Protein AF-A0A5N7MXB2-F1 (afdb_monomer_lite)

Organism: NCBI:txid2108360

pLDDT: mean 80.09, std 14.28, range [38.12, 93.31]

Secondary structure (DSSP, 8-state):
-------EEE-SSHHHHHHHHHHHTTT-S--EEEPPPTTSSS----HHHHHHHHHHHHHTSHHHH--

InterPro domains:
  IPR059456 Domain of unknown function DUF8412 [PF28474] (10-53)

Foldseek 3Di:
DPPDPDDADWDLELVSVLVCCLVCVVPDPDHHYDDDDPPPPGRGYDPVSVVVSVVCSVPPCVVVSDD

Radius of gyration: 13.32 Å; chains: 1; bounding box: 28×36×36 Å

Structure (mmCIF, N/CA/C/O backbone):
data_AF-A0A5N7MXB2-F1
#
_entry.id   AF-A0A5N7MXB2-F1
#
loop_
_atom_site.group_PDB
_atom_site.id
_atom_site.type_symbol
_atom_site.label_atom_id
_atom_site.label_alt_id
_atom_site.label_comp_id
_atom_site.label_asym_id
_atom_site.label_entity_id
_atom_site.label_seq_id
_atom_site.pdbx_PDB_ins_code
_atom_site.Cartn_x
_atom_site.Cartn_y
_atom_site.Cartn_z
_atom_site.occupancy
_atom_site.B_iso_or_equiv
_atom_site.auth_seq_id
_atom_site.auth_comp_id
_atom_site.auth_asym_id
_atom_site.auth_atom_id
_atom_site.pdbx_PDB_model_num
ATOM 1 N N . MET A 1 1 ? 7.498 26.979 11.954 1.00 38.12 1 MET A N 1
ATOM 2 C CA . MET A 1 1 ? 7.782 25.605 11.487 1.00 38.12 1 MET A CA 1
ATOM 3 C C . MET A 1 1 ? 6.542 25.067 10.775 1.00 38.12 1 MET A C 1
ATOM 5 O O . MET A 1 1 ? 5.744 24.371 11.386 1.00 38.12 1 MET A O 1
ATOM 9 N N . ALA A 1 2 ? 6.305 25.465 9.522 1.00 44.47 2 ALA A N 1
ATOM 10 C CA . ALA A 1 2 ? 5.178 24.939 8.752 1.00 44.47 2 ALA A CA 1
ATOM 11 C C . ALA A 1 2 ? 5.553 23.531 8.274 1.00 44.47 2 ALA A C 1
ATOM 13 O O . ALA A 1 2 ? 6.429 23.374 7.424 1.00 44.47 2 ALA A O 1
ATOM 14 N N . GLY A 1 3 ? 4.967 22.507 8.897 1.00 49.06 3 GLY A N 1
ATOM 15 C CA . GLY A 1 3 ? 5.163 21.120 8.497 1.00 49.06 3 GLY A CA 1
ATOM 16 C C . GLY A 1 3 ? 4.764 20.952 7.036 1.00 49.06 3 GLY A C 1
ATOM 17 O O . GLY A 1 3 ? 3.633 21.249 6.660 1.00 49.06 3 GLY A O 1
ATOM 18 N N . LYS A 1 4 ? 5.709 20.507 6.207 1.00 57.50 4 LYS A N 1
ATOM 19 C CA . LYS A 1 4 ? 5.469 20.101 4.821 1.00 57.50 4 LYS A CA 1
ATOM 20 C C . LYS A 1 4 ? 4.322 19.084 4.853 1.00 57.50 4 LYS A C 1
ATOM 22 O O . LYS A 1 4 ? 4.516 17.999 5.400 1.00 57.50 4 LYS A O 1
ATOM 27 N N . LEU A 1 5 ? 3.134 19.432 4.344 1.00 56.03 5 LEU A N 1
ATOM 28 C CA . LEU A 1 5 ? 2.069 18.448 4.149 1.00 56.03 5 LEU A CA 1
ATOM 29 C C . LEU A 1 5 ? 2.603 17.434 3.143 1.00 56.03 5 LEU A C 1
ATOM 31 O O . LEU A 1 5 ? 2.696 17.710 1.948 1.00 56.03 5 LEU A O 1
ATOM 35 N N . ARG A 1 6 ? 3.043 16.285 3.645 1.00 68.62 6 ARG A N 1
ATOM 36 C CA . ARG A 1 6 ? 3.464 15.183 2.794 1.00 68.62 6 ARG A CA 1
ATOM 37 C C . ARG A 1 6 ? 2.185 14.555 2.260 1.00 68.62 6 ARG A C 1
ATOM 39 O O . ARG A 1 6 ? 1.338 14.132 3.046 1.00 68.62 6 ARG A O 1
ATOM 46 N N . MET A 1 7 ? 2.011 14.585 0.941 1.00 79.88 7 MET A N 1
ATOM 47 C CA . MET A 1 7 ? 0.902 13.901 0.281 1.00 79.88 7 MET A CA 1
ATOM 48 C C . MET A 1 7 ? 1.031 12.416 0.632 1.00 79.88 7 MET A C 1
ATOM 50 O O . MET A 1 7 ? 2.012 11.778 0.258 1.00 79.88 7 MET A O 1
ATOM 54 N N . SER A 1 8 ? 0.098 11.909 1.434 1.00 86.75 8 SER A N 1
ATOM 55 C CA . SER A 1 8 ? 0.050 10.503 1.831 1.00 86.75 8 SER A CA 1
ATOM 56 C C . SER A 1 8 ? -1.047 9.803 1.048 1.00 86.75 8 SER A C 1
ATOM 58 O O . SER A 1 8 ? -2.087 10.396 0.759 1.00 86.75 8 SER A O 1
ATOM 60 N N . VAL A 1 9 ? -0.796 8.550 0.686 1.00 90.38 9 VAL A N 1
ATOM 61 C CA . VAL A 1 9 ? -1.729 7.723 -0.076 1.00 90.38 9 VAL A CA 1
ATOM 62 C C . VAL A 1 9 ? -2.260 6.630 0.841 1.00 90.38 9 VAL A C 1
ATOM 64 O O . VAL A 1 9 ? -1.499 5.961 1.544 1.00 90.38 9 VAL A O 1
ATOM 67 N N . ALA A 1 10 ? -3.581 6.473 0.862 1.00 91.62 10 ALA A N 1
ATOM 68 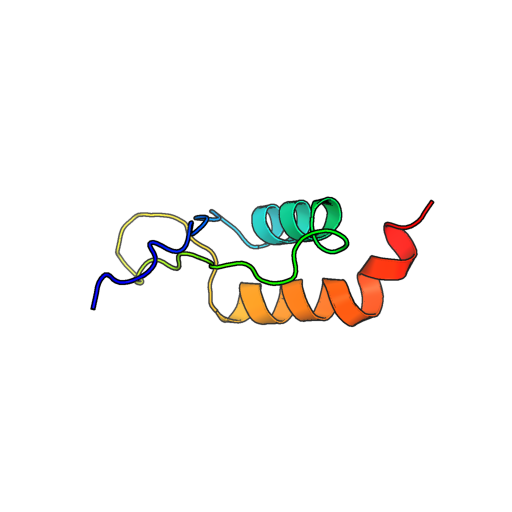C CA . ALA A 1 10 ? -4.243 5.375 1.547 1.00 91.62 10 ALA A CA 1
ATOM 69 C C . ALA A 1 10 ? -4.447 4.224 0.559 1.00 91.62 10 ALA A C 1
ATOM 71 O O . ALA A 1 10 ? -5.086 4.414 -0.473 1.00 91.62 10 ALA A O 1
ATOM 72 N N . PHE A 1 11 ? -3.936 3.047 0.909 1.00 93.31 11 PHE A N 1
ATOM 73 C CA . PHE A 1 11 ? -4.131 1.811 0.154 1.00 93.31 11 PHE A CA 1
ATOM 74 C C . PHE A 1 11 ? -5.040 0.885 0.945 1.00 93.31 11 PHE A C 1
ATOM 76 O O . PHE A 1 11 ? -4.878 0.762 2.161 1.00 93.31 11 PHE A O 1
ATOM 83 N N . ARG A 1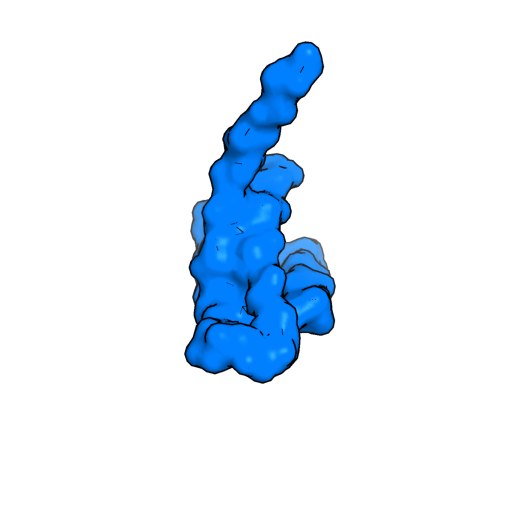 12 ? -5.982 0.237 0.264 1.00 92.25 12 ARG A N 1
ATOM 84 C CA . ARG A 1 12 ? -6.961 -0.685 0.848 1.00 92.25 12 ARG A CA 1
ATOM 85 C C . ARG A 1 12 ? -6.349 -2.043 1.174 1.00 92.25 12 ARG A C 1
ATOM 87 O O . ARG A 1 12 ? -6.735 -2.638 2.176 1.00 92.25 12 ARG A O 1
ATOM 94 N N . ASP A 1 13 ? -5.416 -2.509 0.349 1.00 91.19 13 ASP A N 1
ATOM 95 C CA . ASP A 1 13 ? -4.757 -3.810 0.462 1.00 91.19 13 ASP A CA 1
ATOM 96 C C . ASP A 1 13 ? -3.345 -3.802 -0.157 1.00 91.19 13 ASP A C 1
ATOM 98 O O . ASP A 1 13 ? -2.928 -2.831 -0.796 1.00 91.19 13 ASP A O 1
ATOM 102 N 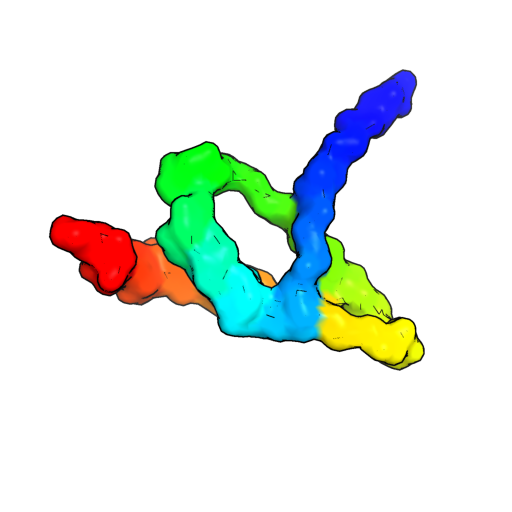N . ALA A 1 14 ? -2.596 -4.887 0.070 1.00 90.88 14 ALA A N 1
ATOM 103 C CA . ALA A 1 14 ? -1.219 -5.043 -0.403 1.00 90.88 14 ALA A CA 1
ATOM 104 C C . ALA A 1 14 ? -1.103 -4.968 -1.935 1.00 90.88 14 ALA A C 1
ATOM 106 O O . ALA A 1 14 ? -0.127 -4.441 -2.461 1.00 90.88 14 ALA A O 1
ATOM 107 N N . ARG A 1 15 ? -2.128 -5.425 -2.663 1.00 90.12 15 ARG A N 1
ATOM 108 C CA . ARG A 1 15 ? -2.126 -5.425 -4.128 1.00 90.12 15 ARG A CA 1
ATOM 109 C C . ARG A 1 15 ? -2.177 -4.009 -4.682 1.00 90.12 15 ARG A C 1
ATOM 111 O O . ARG A 1 15 ? -1.438 -3.696 -5.608 1.00 90.12 15 ARG A O 1
ATOM 118 N N . GLU A 1 16 ? -3.018 -3.153 -4.111 1.00 92.12 16 GLU A N 1
ATOM 119 C CA . GLU A 1 16 ? -3.119 -1.749 -4.517 1.00 92.12 16 GLU A CA 1
ATOM 120 C C . GLU A 1 16 ? -1.797 -0.998 -4.283 1.00 92.12 16 GLU A C 1
ATOM 122 O O . GLU A 1 16 ? -1.395 -0.175 -5.109 1.00 92.12 16 GLU A O 1
ATOM 127 N N . LEU A 1 17 ? -1.085 -1.329 -3.199 1.00 91.31 17 LEU A N 1
ATOM 128 C CA . LEU A 1 17 ? 0.265 -0.826 -2.945 1.00 91.31 17 LEU A CA 1
ATOM 129 C C . LEU A 1 17 ? 1.274 -1.349 -3.982 1.00 91.31 17 LEU A C 1
ATOM 131 O O . LEU A 1 17 ? 2.027 -0.557 -4.549 1.00 91.31 17 LEU A O 1
ATOM 135 N N . GLY A 1 18 ? 1.270 -2.653 -4.265 1.00 88.94 18 GLY A N 1
ATOM 136 C CA . GLY A 1 18 ? 2.154 -3.271 -5.257 1.00 88.94 18 GLY A CA 1
ATOM 137 C C . GLY A 1 18 ? 1.950 -2.713 -6.671 1.00 88.94 18 GLY A C 1
ATOM 138 O O . GLY A 1 18 ? 2.918 -2.388 -7.358 1.00 88.94 18 GLY A O 1
ATOM 139 N N . ASP A 1 19 ? 0.698 -2.513 -7.087 1.00 89.31 19 ASP A N 1
ATOM 140 C CA . ASP A 1 19 ? 0.352 -1.908 -8.379 1.00 89.31 19 ASP A CA 1
ATOM 141 C C . ASP A 1 19 ? 0.829 -0.449 -8.471 1.00 89.31 19 ASP A C 1
ATOM 143 O O . ASP A 1 19 ? 1.274 0.002 -9.533 1.00 89.31 19 ASP A O 1
ATOM 147 N N . TRP A 1 20 ? 0.760 0.302 -7.366 1.00 90.50 20 TRP A N 1
ATOM 148 C CA . TRP A 1 20 ? 1.290 1.663 -7.313 1.00 90.50 20 TRP A CA 1
ATOM 149 C C . TRP A 1 20 ? 2.812 1.674 -7.449 1.00 90.50 20 TRP A C 1
ATOM 151 O O . TRP A 1 20 ? 3.334 2.432 -8.271 1.00 90.50 20 TRP A O 1
ATOM 161 N N . LEU A 1 21 ? 3.507 0.811 -6.699 1.00 88.50 21 LEU A N 1
ATOM 162 C CA . LEU A 1 21 ? 4.964 0.673 -6.744 1.00 88.50 21 LEU A CA 1
ATOM 163 C C . LEU A 1 21 ? 5.429 0.293 -8.152 1.00 88.50 21 LEU A C 1
ATOM 165 O O . LEU A 1 21 ? 6.279 0.978 -8.714 1.00 88.50 21 LEU A O 1
ATOM 169 N N . ALA A 1 22 ? 4.801 -0.699 -8.784 1.00 85.56 22 ALA A N 1
ATOM 170 C CA . ALA A 1 22 ? 5.128 -1.108 -10.150 1.00 85.56 22 ALA A CA 1
ATOM 171 C C . ALA A 1 22 ? 5.071 0.058 -11.155 1.00 85.56 22 ALA A C 1
ATOM 173 O O . ALA A 1 22 ? 5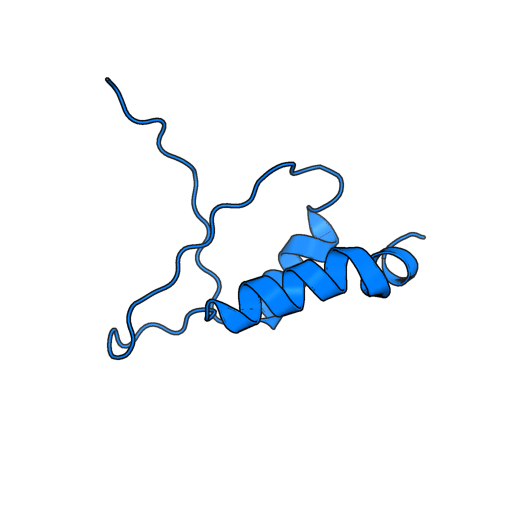.893 0.126 -12.062 1.00 85.56 22 ALA A O 1
ATOM 174 N N . ARG A 1 23 ? 4.144 1.007 -10.973 1.00 86.62 23 ARG A N 1
ATOM 175 C CA . ARG A 1 23 ? 3.971 2.160 -11.872 1.00 86.62 23 ARG A CA 1
ATOM 176 C C . ARG A 1 23 ? 4.860 3.361 -11.546 1.00 86.62 23 ARG A C 1
ATOM 178 O O . ARG A 1 23 ? 5.137 4.147 -12.445 1.00 86.62 23 ARG A O 1
ATOM 185 N N . HIS A 1 24 ? 5.247 3.547 -10.284 1.00 86.81 24 HIS A N 1
ATOM 186 C CA . HIS A 1 24 ? 5.849 4.804 -9.818 1.00 86.81 24 HIS A CA 1
ATOM 187 C C . HIS A 1 24 ? 7.258 4.658 -9.235 1.00 86.81 24 HIS A C 1
ATOM 189 O O . HIS A 1 24 ? 7.887 5.688 -8.990 1.00 86.81 24 HIS A O 1
ATOM 195 N N . HIS A 1 25 ? 7.763 3.437 -9.024 1.00 80.94 25 HIS A N 1
ATOM 196 C CA . HIS A 1 25 ? 9.056 3.197 -8.368 1.00 80.94 25 HIS A CA 1
ATOM 197 C C . HIS A 1 25 ? 10.239 3.887 -9.063 1.00 80.94 25 HIS A C 1
ATOM 199 O O . HIS A 1 25 ? 11.102 4.418 -8.373 1.00 80.94 25 HIS A O 1
ATOM 205 N N . ASP A 1 26 ? 10.251 3.960 -10.396 1.00 82.38 26 ASP A N 1
ATOM 206 C CA . ASP A 1 26 ? 11.340 4.612 -11.139 1.00 82.38 26 ASP A CA 1
ATOM 207 C C . ASP A 1 26 ? 11.335 6.146 -11.014 1.00 82.38 26 ASP A C 1
ATOM 209 O O . ASP A 1 26 ? 12.369 6.790 -11.181 1.00 82.38 26 ASP A O 1
ATOM 213 N N . ASN A 1 27 ? 10.181 6.756 -10.719 1.00 83.12 27 ASN A N 1
ATOM 214 C CA . ASN A 1 27 ? 10.010 8.216 -10.724 1.00 83.12 27 ASN A CA 1
ATOM 215 C C . ASN A 1 27 ? 9.759 8.805 -9.322 1.00 83.12 27 ASN A C 1
ATOM 217 O O . ASN A 1 27 ? 9.748 10.019 -9.138 1.00 83.12 27 ASN A O 1
ATOM 221 N N . SER A 1 28 ? 9.535 7.960 -8.313 1.00 82.25 28 SER A N 1
ATOM 222 C CA . SER A 1 28 ? 9.215 8.388 -6.949 1.00 82.25 28 SER A CA 1
ATOM 223 C C . SER A 1 28 ? 10.279 7.917 -5.969 1.00 82.25 28 SER A C 1
ATOM 225 O O . SER A 1 28 ? 10.390 6.731 -5.684 1.00 82.25 28 SER A O 1
ATOM 227 N N . SER A 1 29 ? 11.031 8.858 -5.395 1.00 81.31 29 SER A N 1
ATOM 228 C CA . SER A 1 29 ? 12.063 8.547 -4.393 1.00 81.31 29 SER A CA 1
ATOM 229 C C . SER A 1 29 ? 11.502 8.243 -2.998 1.00 81.31 29 SER A C 1
ATOM 231 O O . SER A 1 29 ? 12.208 7.694 -2.159 1.00 81.31 29 SER A O 1
ATOM 233 N N . GLU A 1 30 ? 10.258 8.640 -2.717 1.00 86.25 30 GLU A N 1
ATOM 234 C CA . GLU A 1 30 ? 9.610 8.454 -1.417 1.00 86.25 30 GLU A CA 1
ATOM 235 C C . GLU A 1 30 ? 8.093 8.295 -1.600 1.00 86.25 30 GLU A C 1
ATOM 237 O O . GLU A 1 30 ? 7.479 8.998 -2.405 1.00 86.25 30 GLU A O 1
ATOM 242 N N . LEU A 1 31 ? 7.482 7.404 -0.816 1.00 87.81 31 LEU A N 1
ATOM 243 C CA . LEU A 1 31 ? 6.033 7.235 -0.710 1.00 87.81 31 LEU A CA 1
ATOM 244 C C . LEU A 1 31 ? 5.627 7.285 0.765 1.00 87.81 31 LEU A C 1
ATOM 246 O O . LEU A 1 31 ? 6.143 6.527 1.585 1.00 87.81 31 LEU A O 1
ATOM 250 N N . TRP A 1 32 ? 4.652 8.133 1.092 1.00 90.06 32 TRP A N 1
ATOM 251 C CA . TRP A 1 32 ? 4.026 8.159 2.414 1.00 90.06 32 TRP A CA 1
ATOM 252 C C . TRP A 1 32 ? 2.735 7.347 2.396 1.00 90.06 32 TRP A C 1
ATOM 254 O O . TRP A 1 32 ? 1.770 7.719 1.730 1.00 90.06 32 TRP A O 1
ATOM 264 N N . VAL A 1 33 ? 2.711 6.254 3.155 1.00 90.50 33 VAL A N 1
ATOM 265 C CA . VAL A 1 33 ? 1.559 5.351 3.246 1.00 90.50 33 VAL A CA 1
ATOM 266 C C . VAL A 1 33 ? 0.720 5.676 4.477 1.00 90.50 33 VAL A C 1
ATOM 268 O O . VAL A 1 33 ? 1.240 5.761 5.591 1.00 90.50 33 VAL A O 1
ATOM 271 N N . GLN A 1 34 ? -0.590 5.829 4.294 1.00 91.12 34 GLN A N 1
ATOM 272 C CA . GLN A 1 34 ? -1.528 6.001 5.398 1.00 91.12 34 GLN A CA 1
ATOM 273 C C . GLN A 1 34 ? -2.059 4.641 5.876 1.00 91.12 34 GLN A C 1
ATOM 275 O O . GLN A 1 34 ? -2.868 4.009 5.200 1.00 91.12 34 GLN A O 1
ATOM 280 N N . ILE A 1 35 ? -1.628 4.220 7.069 1.00 90.56 35 ILE A N 1
ATOM 281 C CA . ILE A 1 35 ? -2.088 2.995 7.741 1.00 90.56 35 ILE A CA 1
ATOM 282 C C . ILE A 1 35 ? -3.128 3.366 8.801 1.00 90.56 35 ILE A C 1
ATOM 284 O O . ILE A 1 35 ? -2.878 4.219 9.658 1.00 90.56 35 ILE A O 1
ATOM 288 N N . PHE A 1 36 ? -4.296 2.726 8.760 1.00 89.94 36 PHE A N 1
ATOM 289 C CA . PHE A 1 36 ? -5.357 2.953 9.735 1.00 89.94 36 PHE A CA 1
ATOM 290 C C . PHE A 1 36 ? -5.224 1.995 10.924 1.00 89.94 36 PHE A C 1
ATOM 292 O O . PHE A 1 36 ? -4.725 0.877 10.808 1.00 89.94 36 PHE A O 1
ATOM 299 N N . LYS A 1 37 ? -5.667 2.438 12.108 1.00 86.62 37 LYS A N 1
ATOM 300 C CA . LYS A 1 37 ? -5.655 1.598 13.315 1.00 86.62 3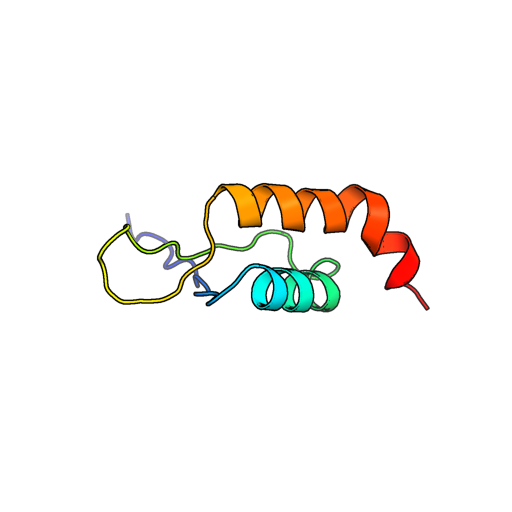7 LYS A CA 1
ATOM 301 C C . LYS A 1 37 ? -6.595 0.402 13.152 1.00 86.62 37 LYS A C 1
ATOM 303 O O . LYS A 1 37 ? -7.673 0.526 12.561 1.00 86.62 37 LYS A O 1
ATOM 308 N N . ALA A 1 38 ? -6.218 -0.723 13.759 1.00 81.00 38 ALA A N 1
ATOM 309 C CA . ALA A 1 38 ? -7.097 -1.878 13.899 1.00 81.00 38 ALA A CA 1
ATOM 310 C C . ALA A 1 38 ? -8.412 -1.463 14.585 1.00 81.00 38 ALA A C 1
ATOM 312 O O . ALA A 1 38 ? -8.400 -0.698 15.550 1.00 81.00 38 ALA A O 1
ATOM 313 N N . GLY A 1 39 ? -9.547 -1.920 14.049 1.00 80.75 39 GLY A N 1
ATOM 314 C CA . GLY A 1 39 ? -10.880 -1.551 14.544 1.00 80.75 39 GLY A CA 1
ATOM 315 C C . GLY A 1 39 ? -11.425 -0.208 14.039 1.00 80.75 39 GLY A C 1
ATOM 316 O O . GLY A 1 39 ? -12.533 0.163 14.404 1.00 80.75 39 GLY A O 1
ATOM 317 N N . SER A 1 40 ? -10.710 0.510 13.165 1.00 84.12 40 SER A N 1
ATOM 318 C CA . SER A 1 40 ? -11.205 1.763 12.561 1.00 84.12 40 SER A CA 1
ATOM 319 C C . SER A 1 40 ? -12.317 1.578 11.515 1.00 84.12 40 SER A C 1
ATOM 321 O O . SER A 1 40 ? -12.836 2.564 10.997 1.00 84.12 40 SER A O 1
ATOM 323 N N . GLY A 1 41 ? -12.656 0.333 11.161 1.00 85.62 41 GLY A N 1
ATOM 324 C CA . GLY A 1 41 ? -13.650 0.005 10.132 1.00 85.62 41 GLY A CA 1
ATOM 325 C C . GLY A 1 41 ? -13.219 0.334 8.697 1.00 85.62 41 GLY A C 1
ATOM 326 O O . GLY A 1 41 ? -13.983 0.099 7.766 1.00 85.62 41 GLY A O 1
ATOM 327 N N . ARG A 1 42 ? -12.005 0.867 8.500 1.00 85.50 42 ARG A N 1
ATOM 328 C CA . ARG A 1 42 ? -11.455 1.203 7.183 1.00 85.50 42 ARG A CA 1
ATOM 329 C C . ARG A 1 42 ? -10.428 0.148 6.770 1.00 85.50 42 ARG A C 1
ATOM 331 O O . ARG A 1 42 ? -9.486 -0.069 7.532 1.0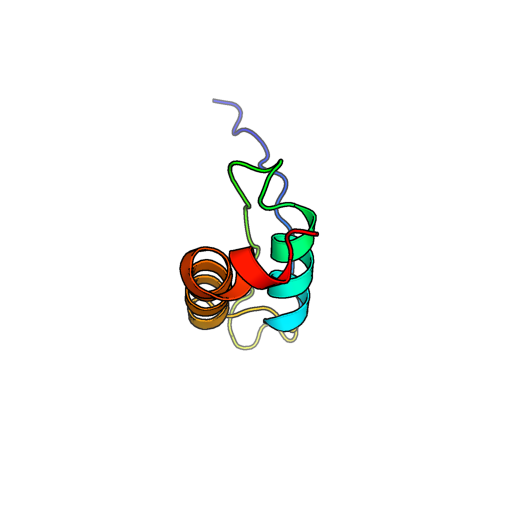0 85.50 42 ARG A O 1
ATOM 338 N N . PRO A 1 43 ? -10.581 -0.493 5.597 1.00 85.88 43 PRO A N 1
ATOM 339 C CA . PRO A 1 43 ? -9.561 -1.395 5.087 1.00 85.88 43 PRO A CA 1
ATOM 340 C C . PRO A 1 43 ? -8.300 -0.591 4.782 1.00 85.88 43 PRO A C 1
ATOM 342 O O . PRO A 1 43 ? -8.368 0.468 4.150 1.00 85.88 43 PRO A O 1
ATOM 345 N N . SER A 1 44 ? -7.164 -1.078 5.268 1.00 92.12 44 SER A N 1
ATOM 346 C CA . SER A 1 44 ? -5.873 -0.490 4.963 1.00 92.12 44 SER A CA 1
ATOM 347 C C . SER A 1 44 ? -4.769 -1.522 4.968 1.00 92.12 44 SER A C 1
ATOM 349 O O . SER A 1 44 ? -4.843 -2.496 5.717 1.00 92.12 44 SER A O 1
ATOM 351 N N . VAL A 1 45 ? -3.709 -1.242 4.218 1.00 91.56 45 VAL A N 1
ATOM 352 C CA . VAL A 1 45 ? -2.458 -2.001 4.305 1.00 91.56 45 VAL A CA 1
ATOM 353 C C . VAL A 1 45 ? -1.911 -2.032 5.728 1.00 91.56 45 VAL A C 1
ATOM 355 O O . VAL A 1 45 ? -2.031 -1.064 6.484 1.00 91.56 45 VAL A O 1
ATOM 358 N N . THR A 1 46 ? -1.301 -3.154 6.092 1.00 92.31 46 THR A N 1
ATOM 359 C CA . THR A 1 46 ? -0.548 -3.293 7.336 1.00 92.31 46 THR A CA 1
ATOM 360 C C . THR A 1 46 ? 0.912 -2.904 7.127 1.00 92.31 46 THR A C 1
ATOM 362 O O . THR A 1 46 ? 1.406 -2.818 6.004 1.00 92.31 46 THR A O 1
ATOM 365 N N . TRP A 1 47 ? 1.645 -2.700 8.224 1.00 89.69 47 TRP A N 1
ATOM 366 C CA . TRP A 1 47 ? 3.091 -2.484 8.139 1.00 89.69 47 TRP A CA 1
ATOM 367 C C . TRP A 1 47 ? 3.813 -3.655 7.459 1.00 89.69 47 TRP A C 1
ATOM 369 O O . TRP A 1 47 ? 4.731 -3.444 6.670 1.00 89.69 47 TRP A O 1
ATOM 379 N N . THR A 1 48 ? 3.370 -4.883 7.736 1.00 92.56 48 THR A N 1
ATOM 380 C CA . THR A 1 48 ? 3.919 -6.086 7.108 1.00 92.56 48 THR A CA 1
ATOM 381 C C . THR A 1 48 ? 3.727 -6.044 5.597 1.00 92.56 48 THR A C 1
ATOM 383 O O . THR A 1 48 ? 4.692 -6.289 4.882 1.00 92.56 48 THR A O 1
ATOM 386 N N . ASP A 1 49 ? 2.547 -5.652 5.111 1.00 91.19 49 ASP A N 1
ATOM 387 C CA . ASP A 1 49 ? 2.295 -5.505 3.671 1.00 91.19 49 ASP A CA 1
ATOM 388 C C . ASP A 1 49 ? 3.243 -4.481 3.041 1.00 91.19 49 ASP A C 1
ATOM 390 O O . ASP A 1 49 ? 3.833 -4.753 2.003 1.00 91.19 49 ASP A O 1
ATOM 394 N N . CYS A 1 50 ? 3.479 -3.341 3.701 1.00 89.94 50 CYS A N 1
ATOM 395 C CA . CYS A 1 50 ? 4.411 -2.327 3.204 1.00 89.94 50 CYS A CA 1
ATOM 396 C C . CYS A 1 50 ? 5.841 -2.858 3.035 1.00 89.94 50 CYS A C 1
ATOM 398 O O . CYS A 1 50 ? 6.489 -2.591 2.023 1.00 89.94 50 CYS A O 1
ATOM 400 N N . VAL A 1 51 ? 6.343 -3.604 4.023 1.00 90.06 51 VAL A N 1
ATOM 401 C CA . VAL A 1 51 ? 7.700 -4.171 3.981 1.00 90.06 51 VAL A CA 1
ATOM 402 C C . VAL A 1 51 ? 7.792 -5.281 2.943 1.00 90.06 51 VAL A C 1
ATOM 404 O O . VAL A 1 51 ? 8.774 -5.353 2.208 1.00 90.06 51 VAL A O 1
ATOM 407 N N . VAL A 1 52 ? 6.779 -6.144 2.890 1.00 90.00 52 VAL A N 1
ATOM 408 C CA . VAL A 1 52 ? 6.701 -7.253 1.945 1.00 90.00 52 VAL A CA 1
ATOM 409 C C . VAL A 1 52 ? 6.672 -6.691 0.525 1.00 90.00 52 VAL A C 1
ATOM 411 O O . VAL A 1 52 ? 7.611 -6.947 -0.222 1.00 90.00 52 VAL A O 1
ATOM 414 N N . GLU A 1 53 ? 5.696 -5.852 0.173 1.00 88.62 53 GLU A N 1
ATOM 415 C CA . GLU A 1 53 ? 5.568 -5.250 -1.166 1.00 88.62 53 GLU A CA 1
ATOM 416 C C . GLU A 1 53 ? 6.798 -4.423 -1.564 1.00 88.62 53 GLU A C 1
ATOM 418 O O . GLU A 1 53 ? 7.303 -4.558 -2.680 1.00 88.62 53 GLU A O 1
ATOM 423 N N . GLY A 1 54 ? 7.349 -3.623 -0.645 1.00 85.12 54 GLY A N 1
ATOM 424 C CA . GLY A 1 54 ? 8.583 -2.875 -0.895 1.00 85.12 54 GLY A CA 1
ATOM 425 C C . GLY A 1 54 ? 9.776 -3.791 -1.182 1.00 85.12 54 GLY A C 1
ATOM 426 O O . GLY A 1 54 ? 10.535 -3.555 -2.123 1.00 85.12 54 GLY A O 1
ATOM 427 N N . ARG A 1 55 ? 9.918 -4.885 -0.424 1.00 82.31 55 ARG A N 1
ATOM 428 C CA . ARG A 1 55 ? 10.955 -5.895 -0.661 1.00 82.31 55 ARG A CA 1
ATOM 429 C C . ARG A 1 55 ? 10.765 -6.595 -2.007 1.00 82.31 55 ARG A C 1
ATOM 431 O O . ARG A 1 55 ? 11.750 -6.761 -2.726 1.00 82.31 55 ARG A O 1
ATOM 438 N N . TRP A 1 56 ? 9.539 -6.989 -2.360 1.00 77.56 56 TRP A N 1
ATOM 439 C CA . TRP A 1 56 ? 9.256 -7.611 -3.659 1.00 77.56 56 TRP A CA 1
ATOM 440 C C . TRP A 1 56 ? 9.578 -6.660 -4.809 1.00 77.56 56 TRP A C 1
ATOM 442 O O . TRP A 1 56 ? 10.184 -7.094 -5.786 1.00 77.56 56 TRP A O 1
ATOM 452 N N . CYS A 1 57 ? 9.248 -5.370 -4.677 1.00 72.50 57 CYS A N 1
ATOM 453 C CA . CYS A 1 57 ? 9.576 -4.351 -5.674 1.00 72.50 57 CYS A CA 1
ATOM 454 C C . CYS A 1 57 ? 11.089 -4.235 -5.914 1.00 72.50 57 CYS A C 1
ATOM 456 O O . CYS A 1 57 ? 11.510 -4.133 -7.061 1.00 72.50 57 CYS A O 1
ATOM 458 N N . ILE A 1 58 ? 11.901 -4.278 -4.853 1.00 72.75 58 ILE A N 1
ATOM 459 C CA . ILE A 1 58 ? 13.358 -4.088 -4.946 1.00 72.75 58 ILE A CA 1
ATOM 460 C C . ILE A 1 58 ? 14.085 -5.346 -5.451 1.00 72.75 58 ILE A C 1
ATOM 462 O O . ILE A 1 58 ? 15.080 -5.221 -6.157 1.00 72.75 58 ILE A O 1
ATOM 466 N N . ILE A 1 59 ? 13.633 -6.550 -5.078 1.00 70.88 59 ILE A N 1
ATOM 467 C CA . ILE A 1 59 ? 14.402 -7.789 -5.311 1.00 70.88 59 ILE A CA 1
ATOM 468 C C . ILE A 1 59 ? 13.886 -8.588 -6.512 1.00 70.88 59 ILE A C 1
ATOM 470 O O . ILE A 1 59 ? 14.683 -9.038 -7.328 1.00 70.88 59 ILE A O 1
ATOM 474 N N . GLU A 1 60 ? 12.573 -8.804 -6.613 1.00 59.34 60 GLU A N 1
ATOM 475 C CA . GLU A 1 60 ? 12.024 -9.852 -7.491 1.00 59.34 60 GLU A CA 1
ATOM 476 C C . GLU A 1 60 ? 11.149 -9.310 -8.624 1.00 59.34 60 GLU A C 1
ATOM 478 O O . GLU A 1 60 ? 11.113 -9.875 -9.714 1.00 59.34 60 GLU A O 1
ATOM 483 N N . ARG A 1 61 ? 10.441 -8.201 -8.391 1.00 61.28 61 ARG A N 1
ATOM 484 C CA . ARG A 1 61 ? 9.443 -7.667 -9.326 1.00 61.28 61 ARG A CA 1
ATOM 485 C C . ARG A 1 61 ? 10.023 -6.657 -10.322 1.00 61.28 61 ARG A C 1
ATOM 487 O O . ARG A 1 61 ? 9.415 -6.463 -11.369 1.00 61.28 61 ARG A O 1
ATOM 494 N N . TRP A 1 62 ? 11.195 -6.067 -10.054 1.00 58.28 62 TRP A N 1
ATOM 495 C CA . TRP A 1 62 ? 11.823 -5.087 -10.957 1.00 58.28 62 TRP A CA 1
ATOM 496 C C . TRP A 1 62 ? 12.111 -5.678 -12.349 1.00 58.28 62 TRP A C 1
ATOM 498 O O . TRP A 1 62 ? 11.746 -5.081 -13.359 1.00 58.28 62 TRP A O 1
ATOM 508 N N . ALA A 1 63 ? 12.637 -6.908 -12.405 1.00 56.00 63 ALA A N 1
ATOM 509 C CA . ALA A 1 63 ? 12.953 -7.609 -13.657 1.00 56.00 63 ALA A CA 1
ATOM 510 C C . ALA A 1 63 ? 11.720 -8.042 -14.477 1.00 56.00 63 ALA A C 1
ATOM 512 O O . ALA A 1 63 ? 11.850 -8.347 -15.656 1.00 56.00 63 ALA A O 1
ATOM 513 N N . ALA A 1 64 ? 10.529 -8.094 -13.868 1.00 57.06 64 ALA A N 1
ATOM 514 C CA . ALA A 1 64 ? 9.282 -8.460 -14.548 1.00 57.06 64 ALA A CA 1
ATOM 515 C C . ALA A 1 64 ? 8.466 -7.240 -15.021 1.00 57.06 64 ALA A C 1
ATOM 517 O O . ALA A 1 64 ? 7.487 -7.404 -15.747 1.00 57.06 64 ALA A O 1
ATOM 518 N N . CYS A 1 65 ? 8.831 -6.030 -14.581 1.00 50.81 65 CYS A N 1
ATOM 519 C CA . CYS A 1 65 ? 8.160 -4.776 -14.933 1.00 50.81 65 CYS A CA 1
ATOM 520 C C . CYS A 1 65 ? 8.965 -3.905 -15.916 1.00 50.81 65 CYS A C 1
ATOM 522 O O . CYS A 1 65 ? 8.438 -2.895 -16.380 1.00 50.81 65 CYS A O 1
ATOM 524 N N . THR A 1 66 ? 10.197 -4.291 -16.257 1.00 51.91 66 THR A N 1
ATOM 525 C CA . THR A 1 66 ? 10.982 -3.690 -17.347 1.00 51.91 66 THR A CA 1
ATOM 526 C C . THR A 1 66 ? 10.599 -4.351 -18.683 1.00 51.91 66 THR A C 1
ATOM 528 O O . THR A 1 66 ? 10.503 -5.578 -18.718 1.00 51.91 66 THR A O 1
ATOM 531 N N . PRO A 1 67 ? 10.314 -3.586 -19.756 1.00 56.59 67 PRO A N 1
ATOM 532 C CA . PRO A 1 67 ? 10.110 -4.152 -21.091 1.00 56.59 67 PRO A CA 1
ATOM 533 C C . PRO A 1 67 ? 11.378 -4.801 -21.659 1.00 56.59 67 PRO A C 1
ATOM 535 O O . PRO A 1 67 ? 12.492 -4.360 -21.292 1.00 56.59 67 PRO A O 1
#

Sequence (67 aa):
MAGKLRMSVAFRDARELGDWLARHHDNSSELWVQIFKAGSGRPSVTWTDCVVEGRWCIIERWAACTP